Protein AF-A0A699XFW0-F1 (afdb_monomer)

pLDDT: mean 85.02, std 10.49, range [48.38, 94.94]

Structure (mmCIF, N/CA/C/O backbone):
data_AF-A0A699XFW0-F1
#
_entry.id   AF-A0A699XFW0-F1
#
loop_
_atom_site.group_PDB
_atom_site.id
_atom_site.type_symbol
_atom_site.label_atom_id
_atom_site.label_alt_id
_atom_site.label_comp_id
_atom_site.label_asym_id
_atom_site.label_entity_id
_atom_site.label_seq_id
_atom_site.pdbx_PDB_ins_code
_atom_site.Cartn_x
_atom_site.Cartn_y
_atom_site.Cartn_z
_atom_site.occupancy
_atom_site.B_iso_or_equiv
_atom_site.auth_seq_id
_atom_site.auth_comp_id
_atom_site.auth_asym_id
_atom_site.auth_atom_id
_atom_site.pdbx_PDB_model_num
ATOM 1 N N . VAL A 1 1 ? -15.353 3.902 3.746 1.00 52.84 1 VAL A N 1
ATOM 2 C CA . VAL A 1 1 ? -14.719 2.775 3.028 1.00 52.84 1 VAL A CA 1
ATOM 3 C C . VAL A 1 1 ? -13.546 2.340 3.867 1.00 52.84 1 VAL A C 1
ATOM 5 O O . VAL A 1 1 ? -12.602 3.108 4.001 1.00 52.84 1 VAL A O 1
ATOM 8 N N . ASP A 1 2 ? -13.658 1.181 4.501 1.00 78.50 2 ASP A N 1
ATOM 9 C CA . ASP A 1 2 ? -12.619 0.659 5.387 1.00 78.50 2 ASP A CA 1
ATOM 10 C C . ASP A 1 2 ? -11.342 0.349 4.601 1.00 78.50 2 ASP A C 1
ATOM 12 O O . ASP A 1 2 ? -11.399 -0.033 3.428 1.00 78.50 2 ASP A O 1
ATOM 16 N N . ALA A 1 3 ? -10.185 0.509 5.243 1.00 79.50 3 ALA A N 1
ATOM 17 C CA . ALA A 1 3 ? -8.881 0.248 4.634 1.00 79.50 3 ALA A CA 1
ATOM 18 C C . ALA A 1 3 ? -8.787 -1.180 4.054 1.00 79.50 3 ALA A C 1
ATOM 20 O O . ALA A 1 3 ? -8.206 -1.381 2.989 1.00 79.50 3 ALA A O 1
ATOM 21 N N . GLU A 1 4 ? -9.421 -2.156 4.711 1.00 81.75 4 GLU A N 1
ATOM 22 C CA . GLU A 1 4 ? -9.495 -3.555 4.267 1.00 81.75 4 GLU A CA 1
ATOM 23 C C . GLU A 1 4 ? -10.317 -3.724 2.985 1.00 81.75 4 GLU A C 1
ATOM 25 O O . GLU A 1 4 ? -9.888 -4.404 2.049 1.00 81.75 4 GLU A O 1
ATOM 30 N N . ASN A 1 5 ? -11.467 -3.049 2.909 1.00 86.44 5 ASN A N 1
ATOM 31 C CA . ASN A 1 5 ? -12.321 -3.043 1.723 1.00 86.44 5 ASN A CA 1
ATOM 32 C C . ASN A 1 5 ? -11.595 -2.410 0.528 1.00 86.44 5 ASN A C 1
ATOM 34 O O . ASN A 1 5 ? -11.694 -2.903 -0.597 1.00 86.44 5 ASN A O 1
ATOM 38 N N . TRP A 1 6 ? -10.815 -1.353 0.773 1.00 88.81 6 TRP A N 1
ATOM 39 C CA . TRP A 1 6 ? -10.001 -0.719 -0.261 1.00 88.81 6 TRP A CA 1
ATOM 40 C C . TRP A 1 6 ? -8.870 -1.631 -0.756 1.00 88.81 6 TRP A C 1
ATOM 42 O O . TRP A 1 6 ? -8.739 -1.821 -1.965 1.00 88.81 6 TRP A O 1
ATOM 52 N N . ILE A 1 7 ? -8.102 -2.254 0.149 1.00 90.69 7 ILE A N 1
ATOM 53 C CA . ILE A 1 7 ? -7.040 -3.205 -0.225 1.00 90.69 7 ILE A CA 1
ATOM 54 C C . ILE A 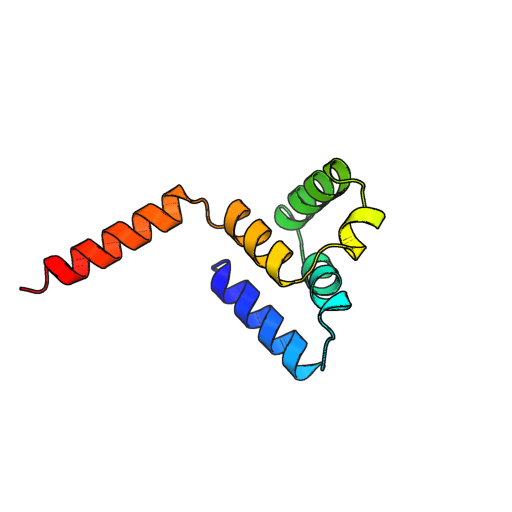1 7 ? -7.611 -4.391 -1.007 1.00 90.69 7 ILE A C 1
ATOM 56 O O . ILE A 1 7 ? -7.090 -4.719 -2.071 1.00 90.69 7 ILE A O 1
ATOM 60 N N . SER A 1 8 ? -8.722 -4.967 -0.548 1.00 91.44 8 SER A N 1
ATOM 61 C CA . SER A 1 8 ? -9.382 -6.089 -1.229 1.00 91.44 8 SER A CA 1
ATOM 62 C C . SER A 1 8 ? -9.847 -5.716 -2.641 1.00 91.44 8 SER A C 1
ATOM 64 O O . SER A 1 8 ? -9.749 -6.516 -3.571 1.00 91.44 8 SER A O 1
ATOM 66 N N . HIS A 1 9 ? -10.347 -4.491 -2.832 1.00 92.62 9 HIS A N 1
ATOM 67 C CA . HIS A 1 9 ? -10.724 -3.998 -4.156 1.00 92.62 9 HIS A CA 1
ATOM 68 C C . HIS A 1 9 ? -9.495 -3.837 -5.063 1.00 92.62 9 HIS A C 1
ATOM 70 O O . HIS A 1 9 ? -9.512 -4.288 -6.209 1.00 92.62 9 HIS A O 1
ATOM 76 N N . MET A 1 10 ? -8.407 -3.260 -4.550 1.00 93.88 10 MET A N 1
ATOM 77 C CA . MET A 1 10 ? -7.159 -3.134 -5.307 1.00 93.88 10 MET A CA 1
ATOM 78 C C . MET A 1 10 ? -6.600 -4.501 -5.720 1.00 93.88 10 MET A C 1
ATOM 80 O O . MET A 1 10 ? -6.187 -4.664 -6.866 1.00 93.88 10 MET A O 1
ATOM 84 N N . GLU A 1 11 ? -6.641 -5.500 -4.837 1.00 93.50 11 GLU A N 1
ATOM 85 C CA . GLU A 1 11 ? -6.184 -6.858 -5.155 1.00 93.50 11 GLU A CA 1
ATOM 86 C C . GLU A 1 11 ? -7.009 -7.517 -6.260 1.00 93.50 11 GLU A C 1
ATOM 88 O O . GLU A 1 11 ? -6.422 -8.092 -7.175 1.00 93.50 11 GLU A O 1
ATOM 93 N N . LYS A 1 12 ? -8.337 -7.351 -6.254 1.00 94.88 12 LYS A N 1
ATOM 94 C CA . LYS A 1 12 ? -9.198 -7.820 -7.355 1.00 94.88 12 LYS A CA 1
ATOM 95 C C . LYS A 1 12 ? -8.840 -7.160 -8.686 1.00 94.88 12 LYS A C 1
ATOM 97 O O . LYS A 1 12 ? -8.764 -7.837 -9.705 1.00 94.88 12 LYS A O 1
ATOM 102 N N . ILE A 1 13 ? -8.596 -5.847 -8.686 1.00 93.75 13 ILE A N 1
ATOM 103 C CA . ILE A 1 13 ? -8.169 -5.117 -9.889 1.00 93.75 13 ILE A CA 1
ATOM 104 C C . ILE A 1 13 ? -6.825 -5.659 -10.395 1.00 93.75 13 ILE A C 1
ATOM 106 O O . ILE A 1 13 ? -6.654 -5.882 -11.593 1.00 93.75 13 ILE A O 1
ATOM 110 N N . PHE A 1 14 ? -5.868 -5.889 -9.494 1.00 94.69 14 PHE A N 1
ATOM 111 C CA . PHE A 1 14 ? -4.558 -6.421 -9.861 1.00 94.69 14 PHE A CA 1
ATOM 112 C C . PHE A 1 14 ? -4.619 -7.841 -10.406 1.00 94.69 14 PHE A C 1
ATOM 114 O O . PHE A 1 14 ? -3.885 -8.136 -11.348 1.00 94.69 14 PHE A O 1
ATOM 121 N N . ASP A 1 15 ? -5.478 -8.682 -9.841 1.00 94.50 15 ASP A N 1
ATOM 122 C CA . ASP A 1 15 ? -5.701 -10.048 -10.305 1.00 94.50 15 ASP A CA 1
ATOM 123 C C . ASP A 1 15 ? -6.264 -10.059 -11.733 1.00 94.50 15 ASP A C 1
ATOM 125 O O . ASP A 1 15 ? -5.655 -10.629 -12.637 1.00 94.50 15 ASP A O 1
ATOM 129 N N . VAL A 1 16 ? -7.333 -9.291 -11.979 1.00 94.94 16 VAL A N 1
ATOM 130 C CA . VAL A 1 16 ? -7.952 -9.158 -13.311 1.00 94.94 16 VAL A CA 1
ATOM 131 C C . VAL A 1 16 ? -6.967 -8.631 -14.359 1.00 94.94 16 VAL A C 1
ATOM 133 O O . VAL A 1 16 ? -6.984 -9.075 -15.505 1.00 94.94 16 VAL A O 1
ATOM 136 N N . MET A 1 17 ? -6.091 -7.694 -13.987 1.00 92.50 17 MET A N 1
ATOM 137 C CA . MET A 1 17 ? -5.096 -7.125 -14.904 1.00 92.50 17 MET A CA 1
ATOM 138 C C . MET A 1 17 ? -3.808 -7.958 -15.023 1.00 92.50 17 MET A C 1
ATOM 140 O O . MET A 1 17 ? -2.916 -7.571 -15.780 1.00 92.50 17 MET A O 1
ATOM 144 N N . GLY A 1 18 ? -3.647 -9.047 -14.261 1.00 91.69 18 GLY A N 1
ATOM 145 C CA . GLY A 1 18 ? -2.397 -9.817 -14.225 1.00 91.69 18 GLY A CA 1
ATOM 146 C C . GLY A 1 18 ? -1.192 -8.999 -13.736 1.00 91.69 18 GLY A C 1
ATOM 147 O O . GLY A 1 18 ? -0.065 -9.172 -14.210 1.00 91.69 18 GLY A O 1
ATOM 148 N N . CYS A 1 19 ? -1.412 -8.056 -12.815 1.00 92.50 19 CYS A N 1
ATOM 149 C CA . CYS A 1 19 ? -0.373 -7.146 -12.339 1.00 92.50 19 CYS A CA 1
ATOM 150 C C . CYS A 1 19 ? 0.690 -7.880 -11.517 1.00 92.50 19 CYS A C 1
ATOM 152 O O . CYS A 1 19 ? 0.425 -8.390 -10.426 1.00 92.50 19 CYS A O 1
ATOM 154 N N . LYS A 1 20 ? 1.936 -7.843 -11.999 1.00 89.25 20 LYS A N 1
ATOM 155 C CA . LYS A 1 20 ? 3.088 -8.338 -11.235 1.00 89.25 20 LYS A CA 1
ATOM 156 C C . LYS A 1 20 ? 3.272 -7.522 -9.956 1.00 89.25 20 LYS A C 1
ATOM 158 O O . LYS A 1 20 ? 3.079 -6.305 -9.954 1.00 89.25 20 LYS A O 1
ATOM 163 N N . ASP A 1 21 ? 3.727 -8.186 -8.896 1.00 85.88 21 ASP A N 1
ATOM 164 C CA . ASP A 1 21 ? 3.870 -7.593 -7.560 1.00 85.88 21 ASP A CA 1
ATOM 165 C C . ASP A 1 21 ? 4.695 -6.293 -7.559 1.00 85.88 21 ASP A C 1
ATOM 167 O O . ASP A 1 21 ? 4.288 -5.290 -6.978 1.00 85.88 21 ASP A O 1
ATOM 171 N N . ALA A 1 22 ? 5.764 -6.259 -8.364 1.00 83.00 22 ALA A N 1
ATOM 172 C CA . ALA A 1 22 ? 6.651 -5.106 -8.555 1.00 83.00 22 ALA A CA 1
ATOM 173 C C . ALA A 1 22 ? 5.964 -3.815 -9.061 1.00 83.00 22 ALA A C 1
ATOM 175 O O . ALA A 1 22 ? 6.575 -2.738 -9.068 1.00 83.00 22 ALA A O 1
ATOM 176 N N . PHE A 1 23 ? 4.717 -3.889 -9.534 1.00 88.50 23 PHE A N 1
ATOM 177 C CA . PHE A 1 23 ? 3.945 -2.727 -9.987 1.00 88.50 23 PHE A CA 1
ATOM 178 C C . PHE A 1 23 ? 2.760 -2.393 -9.081 1.00 88.50 23 PHE A C 1
ATOM 180 O O . PHE A 1 23 ? 2.306 -1.248 -9.107 1.00 88.50 23 PHE A O 1
ATOM 187 N N . LYS A 1 24 ? 2.293 -3.330 -8.247 1.00 93.88 24 LYS A N 1
ATOM 188 C CA . LYS A 1 24 ? 1.083 -3.164 -7.425 1.00 93.88 24 LYS A CA 1
ATOM 189 C C . LYS A 1 24 ? 1.158 -1.934 -6.524 1.00 93.88 24 LYS A C 1
ATOM 191 O O . LYS A 1 24 ? 0.268 -1.090 -6.572 1.00 93.88 24 LYS A O 1
ATOM 196 N N . THR A 1 25 ? 2.262 -1.761 -5.793 1.00 93.56 25 THR A N 1
ATOM 197 C CA . THR A 1 25 ? 2.469 -0.596 -4.914 1.00 93.56 25 THR A CA 1
ATOM 198 C C . THR A 1 25 ? 2.375 0.725 -5.679 1.00 93.56 25 THR A C 1
ATOM 200 O O . THR A 1 25 ? 1.695 1.652 -5.246 1.00 93.56 25 THR A O 1
ATOM 203 N N . ARG A 1 26 ? 3.011 0.813 -6.854 1.00 91.62 26 ARG A N 1
ATOM 204 C CA . ARG A 1 26 ? 3.004 2.033 -7.678 1.00 91.62 26 ARG A CA 1
ATOM 205 C C . ARG A 1 26 ? 1.607 2.358 -8.205 1.00 91.62 26 ARG A C 1
ATOM 207 O O . ARG A 1 26 ? 1.199 3.515 -8.163 1.00 91.62 26 ARG A O 1
ATOM 214 N N . LEU A 1 27 ? 0.868 1.343 -8.651 1.00 92.00 27 LEU A N 1
ATOM 215 C CA . LEU A 1 27 ? -0.503 1.498 -9.141 1.00 92.00 27 LEU A CA 1
ATOM 216 C C . LEU A 1 27 ? -1.480 1.873 -8.018 1.00 92.00 27 LEU A C 1
ATOM 218 O O . LEU A 1 27 ? -2.337 2.729 -8.213 1.00 92.00 27 LEU A O 1
ATOM 222 N N . ALA A 1 28 ? -1.330 1.284 -6.833 1.00 92.44 28 ALA A N 1
ATOM 223 C CA . ALA A 1 28 ? -2.143 1.621 -5.668 1.00 92.44 28 ALA A CA 1
ATOM 224 C C . ALA A 1 28 ? -1.925 3.068 -5.216 1.00 92.44 28 ALA A C 1
ATOM 226 O O . ALA A 1 28 ? -2.886 3.804 -5.002 1.00 92.44 28 ALA A O 1
ATOM 227 N N . VAL A 1 29 ? -0.664 3.499 -5.153 1.00 91.12 29 VAL A N 1
ATOM 228 C CA . VAL A 1 29 ? -0.292 4.882 -4.835 1.00 91.12 29 VAL A CA 1
ATOM 229 C C . VAL A 1 29 ? -0.847 5.871 -5.857 1.00 91.12 29 VAL A C 1
ATOM 231 O O . VAL A 1 29 ? -1.262 6.963 -5.478 1.00 91.12 29 VAL A O 1
ATOM 234 N N . TYR A 1 30 ? -0.877 5.506 -7.142 1.00 90.50 30 TYR A N 1
ATOM 235 C CA . TYR A 1 30 ? -1.442 6.362 -8.187 1.00 90.50 30 TYR A CA 1
ATOM 236 C C . TYR A 1 30 ? -2.931 6.666 -7.958 1.00 90.50 30 TYR A C 1
ATOM 238 O O . TYR A 1 30 ? -3.404 7.731 -8.341 1.00 90.50 30 TYR A O 1
ATOM 246 N N . LYS A 1 31 ? -3.666 5.763 -7.297 1.00 90.25 31 LYS A N 1
ATOM 247 C CA . LYS A 1 31 ? -5.083 5.954 -6.953 1.00 90.25 31 LYS A CA 1
ATOM 248 C C . LYS A 1 31 ? -5.301 6.791 -5.690 1.00 90.25 31 LYS A C 1
ATOM 250 O O . LYS A 1 31 ? -6.452 7.043 -5.346 1.00 90.25 31 LYS A O 1
ATOM 255 N N . PHE A 1 32 ? -4.248 7.194 -4.977 1.00 90.88 32 PHE A N 1
ATOM 256 C CA . PHE A 1 32 ? -4.407 8.054 -3.810 1.00 90.88 32 PHE A CA 1
ATOM 257 C C . PHE A 1 32 ? -4.792 9.475 -4.203 1.00 90.88 32 PHE A C 1
ATOM 259 O O . PHE A 1 32 ? -4.172 10.104 -5.057 1.00 90.88 32 PHE A O 1
ATOM 266 N N . GLU A 1 33 ? -5.763 10.010 -3.474 1.00 90.00 33 GLU A N 1
ATOM 267 C CA . GLU A 1 33 ? -6.276 11.366 -3.628 1.00 90.00 33 GLU A CA 1
ATOM 268 C C . GLU A 1 33 ? -6.345 12.058 -2.256 1.00 90.00 33 GLU A C 1
ATOM 270 O O . GLU A 1 33 ? -6.259 11.412 -1.203 1.00 90.00 33 GLU A O 1
ATOM 275 N N . GLY A 1 34 ? -6.455 13.390 -2.259 1.00 91.12 34 GLY A N 1
ATOM 276 C CA . GLY A 1 34 ? -6.633 14.200 -1.049 1.00 91.12 34 GLY A CA 1
ATOM 277 C C . GLY A 1 34 ? -5.610 13.908 0.059 1.00 91.12 34 GLY A C 1
ATOM 278 O O . GLY A 1 34 ? -4.397 13.918 -0.167 1.00 91.12 34 GLY A O 1
ATOM 279 N N . ASN A 1 35 ? -6.108 13.632 1.268 1.00 88.06 35 ASN A N 1
ATOM 280 C CA . ASN A 1 35 ? -5.284 13.416 2.463 1.00 88.06 35 ASN A CA 1
ATOM 281 C C . ASN A 1 35 ? -4.360 12.195 2.349 1.00 88.06 35 ASN A C 1
ATOM 283 O O . ASN A 1 35 ? -3.226 12.243 2.826 1.00 88.06 35 ASN A O 1
ATOM 287 N N . ALA A 1 36 ? -4.809 11.122 1.689 1.00 87.69 36 ALA A N 1
ATOM 288 C CA . ALA A 1 36 ? -3.988 9.928 1.499 1.00 87.69 36 ALA A CA 1
ATOM 289 C C . ALA A 1 36 ? -2.787 10.216 0.590 1.00 87.69 36 ALA A C 1
ATOM 291 O O . ALA A 1 36 ? -1.667 9.792 0.880 1.00 87.69 36 ALA A O 1
ATOM 292 N N . LEU A 1 37 ? -2.996 11.012 -0.463 1.00 91.38 37 LEU A N 1
ATOM 293 C CA . LEU A 1 37 ? -1.917 11.437 -1.350 1.00 91.38 37 LEU A CA 1
ATOM 294 C C . LEU A 1 37 ? -0.922 12.358 -0.635 1.00 91.38 37 LEU A C 1
ATOM 296 O O . LEU A 1 37 ? 0.288 12.204 -0.811 1.00 91.38 37 LEU A O 1
ATOM 300 N N . ALA A 1 38 ? -1.415 13.305 0.168 1.00 91.88 38 ALA A N 1
ATOM 301 C CA . ALA A 1 38 ? -0.567 14.215 0.937 1.00 91.88 38 ALA A CA 1
ATOM 302 C C . ALA A 1 38 ? 0.322 13.453 1.934 1.00 91.88 38 ALA A C 1
ATOM 304 O O . ALA A 1 38 ? 1.540 13.650 1.949 1.00 91.88 38 ALA A O 1
ATOM 305 N N . TRP A 1 39 ? -0.268 12.524 2.694 1.00 91.44 39 TRP A N 1
ATOM 306 C CA . TRP A 1 39 ? 0.469 11.637 3.595 1.00 91.44 39 TRP A CA 1
ATOM 307 C C . TRP A 1 39 ? 1.527 10.820 2.848 1.00 91.44 39 TRP A C 1
ATOM 309 O O . TRP A 1 39 ? 2.697 10.822 3.236 1.00 91.44 39 TRP A O 1
ATOM 319 N N . TRP A 1 40 ? 1.142 10.161 1.751 1.00 92.25 40 TRP A N 1
ATOM 320 C CA . TRP A 1 40 ? 2.063 9.304 1.014 1.00 92.25 40 TRP A CA 1
ATOM 321 C C . TRP A 1 40 ? 3.243 10.086 0.434 1.00 92.25 40 TRP A C 1
ATOM 323 O O . TRP A 1 40 ? 4.381 9.622 0.503 1.00 92.25 40 TRP A O 1
ATOM 333 N N . LYS A 1 41 ? 3.005 11.293 -0.098 1.00 92.44 41 LYS A N 1
ATOM 334 C CA . LYS A 1 41 ? 4.076 12.172 -0.595 1.00 92.44 41 LYS A CA 1
ATOM 335 C C . LYS A 1 41 ? 5.084 12.504 0.507 1.00 92.44 41 LYS A C 1
ATOM 337 O O . LYS A 1 41 ? 6.282 12.359 0.273 1.00 92.44 41 LYS A O 1
ATOM 342 N N . ALA A 1 42 ? 4.612 12.888 1.694 1.00 92.88 42 ALA A N 1
ATOM 343 C CA . ALA A 1 42 ? 5.479 13.193 2.831 1.00 92.88 42 ALA A CA 1
ATOM 344 C C . ALA A 1 42 ? 6.267 11.958 3.303 1.00 92.88 42 ALA A C 1
ATOM 346 O O . ALA A 1 42 ? 7.485 12.028 3.475 1.00 92.88 42 ALA A O 1
ATOM 347 N N . TYR A 1 43 ? 5.595 10.811 3.443 1.00 91.38 43 TYR A N 1
ATOM 348 C CA . TYR A 1 43 ? 6.226 9.562 3.876 1.00 91.38 43 TYR A CA 1
ATOM 349 C C . TYR A 1 43 ? 7.292 9.084 2.884 1.00 91.38 43 TYR A C 1
ATOM 351 O O . TYR A 1 43 ? 8.424 8.789 3.269 1.00 91.38 43 TYR A O 1
ATOM 359 N N . LYS A 1 44 ? 6.953 9.062 1.590 1.00 93.06 44 LYS A N 1
ATOM 360 C CA . LYS A 1 44 ? 7.871 8.690 0.509 1.00 93.06 44 LYS A CA 1
ATOM 361 C C . LYS A 1 44 ? 9.096 9.604 0.492 1.00 93.06 44 LYS A C 1
ATOM 363 O O . LYS A 1 44 ? 10.216 9.109 0.396 1.00 93.06 44 LYS A O 1
ATOM 368 N N . GLN A 1 45 ? 8.904 10.918 0.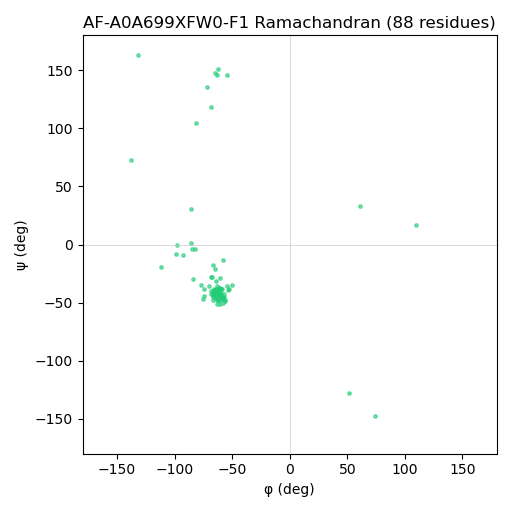624 1.00 93.19 45 GLN A N 1
ATOM 369 C CA . GLN A 1 45 ? 10.011 11.877 0.653 1.00 93.19 45 GLN A CA 1
ATOM 370 C C . GLN A 1 45 ? 10.970 11.597 1.818 1.00 93.19 45 GLN A C 1
ATOM 372 O O . GLN A 1 45 ? 12.181 11.555 1.614 1.00 93.19 45 GLN A O 1
ATOM 377 N N . ALA A 1 46 ? 10.440 11.321 3.012 1.00 93.50 46 ALA A N 1
ATOM 378 C CA . ALA A 1 46 ? 11.243 10.999 4.192 1.00 93.50 46 ALA A CA 1
ATOM 379 C C . ALA A 1 46 ? 12.045 9.688 4.061 1.00 93.50 46 ALA A C 1
ATOM 381 O O . ALA A 1 46 ? 13.021 9.488 4.780 1.00 93.50 46 ALA A O 1
ATOM 382 N N . LYS A 1 47 ? 11.647 8.786 3.156 1.00 91.69 47 LYS A N 1
ATOM 383 C CA . LYS A 1 47 ? 12.291 7.481 2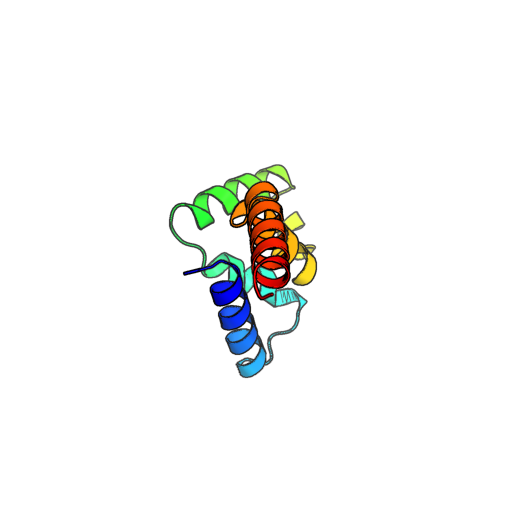.937 1.00 91.69 47 LYS A CA 1
ATOM 384 C C . LYS A 1 47 ? 13.273 7.442 1.763 1.00 91.69 47 LYS A C 1
ATOM 386 O O . LYS A 1 47 ? 13.873 6.397 1.537 1.00 91.69 47 LYS A O 1
ATOM 391 N N . GLY A 1 48 ? 13.459 8.548 1.039 1.00 91.31 48 GLY A N 1
ATOM 392 C CA . GLY A 1 48 ? 14.358 8.613 -0.124 1.00 91.31 48 GLY A CA 1
ATOM 393 C C . GLY A 1 48 ? 13.651 8.752 -1.477 1.00 91.31 48 GLY A C 1
ATOM 394 O O . GLY A 1 48 ? 14.260 8.520 -2.519 1.00 91.31 48 GLY A O 1
ATOM 395 N N . GLY A 1 49 ? 12.372 9.134 -1.488 1.00 91.44 49 GLY A N 1
ATOM 396 C CA . GLY A 1 49 ? 11.654 9.509 -2.706 1.00 91.44 49 GLY A CA 1
ATOM 397 C C . GLY A 1 49 ? 11.280 8.322 -3.600 1.00 91.44 49 GLY A C 1
ATOM 398 O O . GLY A 1 49 ? 10.975 7.226 -3.128 1.00 91.44 49 GLY A O 1
ATOM 399 N N . ASP A 1 50 ? 11.263 8.544 -4.915 1.00 88.44 50 ASP A N 1
ATOM 400 C CA . ASP A 1 50 ? 10.849 7.526 -5.893 1.00 88.44 50 ASP A CA 1
ATOM 401 C C . ASP A 1 50 ? 11.820 6.341 -5.988 1.00 88.44 50 ASP A C 1
ATOM 403 O O . ASP A 1 50 ? 11.391 5.219 -6.257 1.00 88.44 50 ASP A O 1
ATOM 407 N N . ALA A 1 51 ? 13.103 6.561 -5.686 1.00 88.94 51 ALA A N 1
ATOM 408 C CA . ALA A 1 51 ? 14.098 5.493 -5.597 1.00 88.94 51 ALA A CA 1
ATOM 409 C C . ALA A 1 51 ? 13.786 4.507 -4.461 1.00 88.94 51 ALA A C 1
ATOM 411 O O . ALA A 1 51 ? 14.049 3.315 -4.583 1.00 88.94 51 ALA A O 1
ATOM 412 N N . TRP A 1 52 ? 13.173 4.978 -3.373 1.00 91.25 52 TRP A N 1
ATOM 413 C CA . TRP A 1 52 ? 12.687 4.088 -2.323 1.00 91.25 52 TRP A CA 1
ATOM 414 C C . TRP A 1 52 ? 11.414 3.355 -2.754 1.00 91.25 52 TRP A C 1
ATOM 416 O O . TRP A 1 52 ? 11.329 2.141 -2.587 1.00 91.25 52 TRP A O 1
ATOM 426 N N . LEU A 1 53 ? 10.454 4.054 -3.375 1.00 87.44 53 LEU A N 1
ATOM 427 C CA . LEU A 1 53 ? 9.174 3.478 -3.817 1.00 87.44 53 LEU A CA 1
ATOM 428 C C . LEU A 1 53 ? 9.347 2.218 -4.683 1.00 87.44 53 LEU A C 1
ATOM 430 O O . LEU A 1 53 ? 8.569 1.278 -4.541 1.00 87.44 53 LEU A O 1
ATOM 434 N N . VAL A 1 54 ? 10.357 2.176 -5.559 1.00 86.56 54 VAL A N 1
ATOM 435 C CA . VAL A 1 54 ? 10.610 1.002 -6.419 1.00 86.56 54 VAL A CA 1
ATOM 436 C C . VAL A 1 54 ? 11.054 -0.245 -5.651 1.00 86.56 54 VAL A C 1
ATOM 438 O O . VAL A 1 54 ? 10.960 -1.345 -6.187 1.00 86.56 54 VAL A O 1
ATOM 441 N N . THR A 1 55 ? 11.506 -0.084 -4.406 1.00 88.38 55 THR A N 1
ATOM 442 C CA . THR A 1 55 ? 11.916 -1.187 -3.525 1.00 88.38 55 THR A CA 1
ATOM 443 C C . THR A 1 55 ? 10.781 -1.686 -2.625 1.00 88.38 55 THR A C 1
ATOM 445 O O . THR A 1 55 ? 10.922 -2.719 -1.976 1.00 88.38 55 THR A O 1
ATOM 448 N N . VAL A 1 56 ? 9.644 -0.980 -2.584 1.00 90.69 56 VAL A N 1
ATOM 449 C CA . VAL A 1 56 ? 8.525 -1.308 -1.691 1.00 90.69 56 VAL A CA 1
ATOM 450 C C . VAL A 1 56 ? 7.670 -2.430 -2.282 1.00 90.69 56 VAL A C 1
ATOM 452 O O . VAL A 1 56 ? 6.852 -2.207 -3.182 1.00 90.69 56 VAL A O 1
ATOM 455 N N . ALA A 1 57 ? 7.821 -3.630 -1.723 1.00 92.81 57 ALA A N 1
ATOM 456 C CA . ALA A 1 57 ? 6.963 -4.774 -2.016 1.00 92.81 57 ALA A CA 1
ATOM 457 C C . ALA A 1 57 ? 5.502 -4.507 -1.614 1.00 92.81 57 ALA A C 1
ATOM 459 O O . ALA A 1 57 ? 5.232 -3.768 -0.658 1.00 92.81 57 ALA A O 1
ATOM 460 N N . TRP A 1 58 ? 4.552 -5.141 -2.311 1.00 93.19 58 TRP A N 1
ATOM 461 C CA . TRP A 1 58 ? 3.119 -4.945 -2.056 1.00 93.19 58 TRP A CA 1
ATOM 462 C C . TRP A 1 58 ? 2.735 -5.261 -0.605 1.00 93.19 58 TRP A C 1
ATOM 464 O O . TRP A 1 58 ? 2.041 -4.480 0.044 1.00 93.19 58 TRP A O 1
ATOM 474 N N . ALA A 1 59 ? 3.274 -6.354 -0.062 1.00 91.56 59 ALA A N 1
ATOM 475 C CA . ALA A 1 59 ? 3.022 -6.777 1.312 1.00 91.56 59 ALA A CA 1
ATOM 476 C C . ALA A 1 59 ? 3.471 -5.738 2.355 1.00 91.56 59 ALA A C 1
ATOM 478 O O . ALA A 1 59 ? 2.806 -5.540 3.374 1.00 91.56 59 ALA A O 1
ATOM 479 N N . ASP A 1 60 ? 4.589 -5.050 2.119 1.00 91.25 60 ASP A N 1
ATOM 480 C CA . ASP A 1 60 ? 5.074 -4.022 3.042 1.00 91.25 60 ASP A CA 1
ATOM 481 C C . ASP A 1 60 ? 4.273 -2.729 2.910 1.00 91.25 60 ASP A C 1
ATOM 483 O O . ASP A 1 60 ? 3.970 -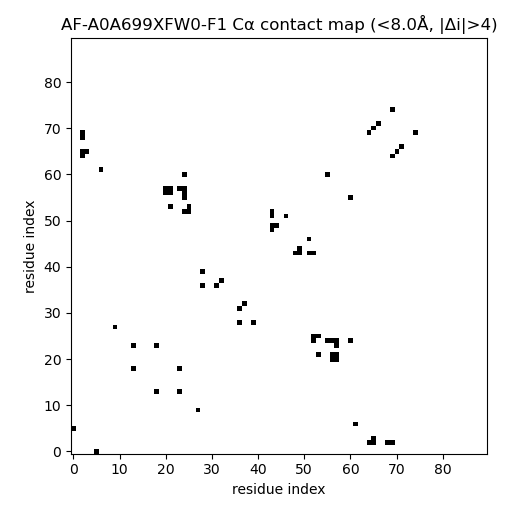2.088 3.919 1.00 91.25 60 ASP A O 1
ATOM 487 N N . PHE A 1 61 ? 3.835 -2.390 1.695 1.00 92.06 61 PHE A N 1
ATOM 488 C CA . PHE A 1 61 ? 2.872 -1.314 1.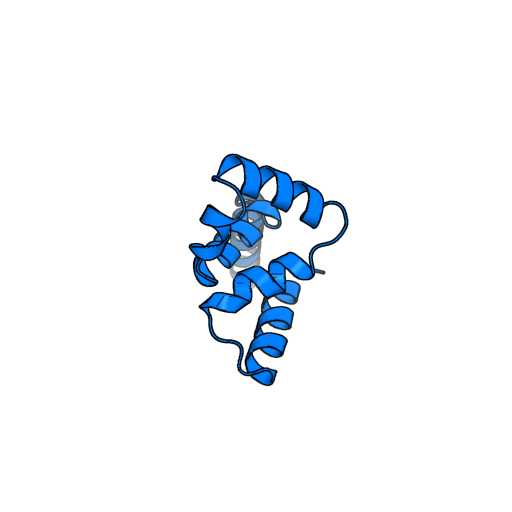497 1.00 92.06 61 PHE A CA 1
ATOM 489 C C . PHE A 1 61 ? 1.562 -1.576 2.251 1.00 92.06 61 PHE A C 1
ATOM 491 O O . PHE A 1 61 ? 1.097 -0.682 2.956 1.00 92.06 61 PHE A O 1
ATOM 498 N N . GLN A 1 62 ? 0.994 -2.785 2.171 1.00 91.31 62 GLN A N 1
ATOM 499 C CA . GLN A 1 62 ? -0.233 -3.141 2.896 1.00 91.31 62 GLN A CA 1
ATOM 500 C C . GLN A 1 62 ? -0.071 -2.912 4.404 1.00 91.31 62 GLN A C 1
ATOM 502 O O . GLN A 1 62 ? -0.900 -2.239 5.015 1.00 91.31 62 GLN A O 1
ATOM 507 N N . LYS A 1 63 ? 1.032 -3.384 5.002 1.00 89.56 63 LYS A N 1
ATOM 508 C CA . LYS A 1 63 ? 1.331 -3.154 6.429 1.00 89.56 63 LYS A CA 1
ATOM 509 C C . LYS A 1 63 ? 1.390 -1.663 6.772 1.00 89.56 63 LYS A C 1
ATOM 511 O O . LYS A 1 63 ? 0.822 -1.249 7.781 1.00 89.56 63 LYS A O 1
ATOM 516 N N . LEU A 1 64 ? 2.073 -0.862 5.950 1.00 89.44 64 LEU A N 1
ATOM 517 C CA . LEU A 1 64 ? 2.189 0.588 6.148 1.00 89.44 64 LEU A CA 1
ATOM 518 C C . LEU A 1 64 ? 0.834 1.291 6.027 1.00 89.44 64 LEU A C 1
ATOM 520 O O . LEU A 1 64 ? 0.506 2.147 6.848 1.00 89.44 64 LEU A O 1
ATOM 524 N N . PHE A 1 65 ? 0.042 0.911 5.027 1.00 88.38 65 PHE A N 1
ATOM 525 C CA . PHE A 1 65 ? -1.287 1.456 4.786 1.00 88.38 65 PHE A CA 1
ATOM 526 C C . PHE A 1 65 ? -2.227 1.163 5.959 1.00 88.38 65 PHE A C 1
ATOM 528 O O . PHE A 1 65 ? -2.860 2.080 6.483 1.00 88.38 65 PHE A O 1
ATOM 535 N N . PHE A 1 66 ? -2.253 -0.082 6.439 1.00 85.56 66 PHE A N 1
ATOM 536 C CA . PHE A 1 66 ? -3.033 -0.439 7.622 1.00 85.56 66 PHE A CA 1
ATOM 537 C C . PHE A 1 66 ? -2.553 0.301 8.864 1.00 85.56 66 PHE A C 1
ATOM 539 O O . PHE A 1 66 ? -3.383 0.804 9.603 1.00 85.56 66 PHE A O 1
ATOM 546 N N . LEU A 1 67 ? -1.246 0.454 9.084 1.00 84.94 67 LEU A N 1
ATOM 547 C CA . LEU A 1 67 ? -0.756 1.207 10.240 1.00 84.94 67 LEU A CA 1
ATOM 548 C C . LEU A 1 67 ? -1.233 2.670 10.237 1.00 84.94 67 LEU A C 1
ATOM 550 O O . LEU A 1 67 ? -1.542 3.209 11.298 1.00 84.94 67 LEU A O 1
ATOM 554 N N . GLN A 1 68 ? -1.288 3.300 9.061 1.00 84.25 68 GLN A N 1
ATOM 555 C CA . GLN A 1 68 ? -1.692 4.697 8.917 1.00 84.25 68 GLN A CA 1
ATOM 556 C C . GLN A 1 68 ? -3.205 4.900 9.060 1.00 84.25 68 GLN A C 1
ATOM 558 O O . GLN A 1 68 ? -3.636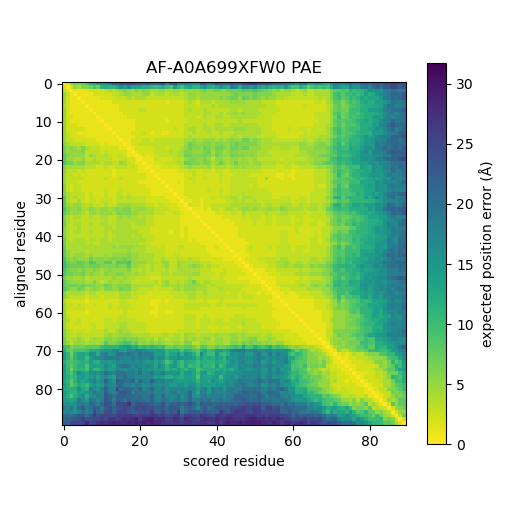 5.833 9.736 1.00 84.25 68 GLN A O 1
ATOM 563 N N . PHE A 1 69 ? -4.006 4.078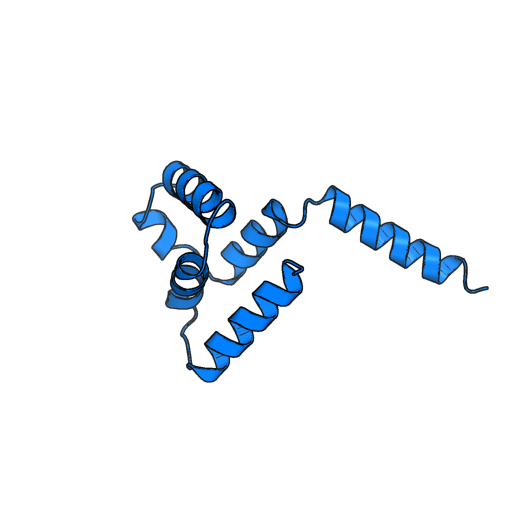 8.380 1.00 78.94 69 PHE A N 1
ATOM 564 C CA . PHE A 1 69 ? -5.461 4.263 8.289 1.00 78.94 69 PHE A CA 1
ATOM 565 C C . PHE A 1 69 ? -6.245 3.382 9.261 1.00 78.94 69 PHE A C 1
ATOM 567 O O . PHE A 1 69 ? -7.450 3.556 9.420 1.00 78.94 69 PHE A O 1
ATOM 574 N N . PHE A 1 70 ? -5.558 2.460 9.929 1.00 76.75 70 PHE A N 1
ATOM 575 C CA . PHE A 1 70 ? -6.107 1.544 10.915 1.00 76.75 70 PHE A CA 1
ATOM 576 C C . PHE A 1 70 ? -5.148 1.437 12.118 1.00 76.75 70 PHE A C 1
ATOM 578 O O . PHE A 1 70 ? -4.427 0.446 12.280 1.00 76.75 70 PHE A O 1
ATOM 585 N N . PRO A 1 71 ? -5.081 2.488 12.961 1.00 72.75 71 PRO A N 1
ATOM 586 C CA . PRO A 1 71 ? -4.123 2.556 14.058 1.00 72.75 71 PRO A CA 1
ATOM 587 C C . PRO A 1 71 ? -4.217 1.327 14.966 1.00 72.75 71 PRO A C 1
ATOM 589 O O . PRO A 1 71 ? -5.307 0.819 15.228 1.00 72.75 71 PRO A O 1
ATOM 592 N N . ARG A 1 72 ? -3.084 0.878 15.522 1.00 65.19 72 ARG A N 1
ATOM 593 C CA . ARG A 1 72 ? -3.034 -0.301 16.412 1.00 65.19 72 ARG A CA 1
ATOM 594 C C . ARG A 1 72 ? -4.061 -0.254 17.545 1.00 65.19 72 ARG A C 1
ATOM 596 O O . ARG A 1 72 ? -4.592 -1.288 17.913 1.00 65.19 72 ARG A O 1
ATOM 603 N N . ALA A 1 73 ? -4.358 0.926 18.086 1.00 62.97 73 ALA A N 1
ATOM 604 C CA . ALA A 1 73 ? -5.368 1.082 19.131 1.00 62.97 73 ALA A CA 1
ATOM 605 C C . ALA A 1 73 ? -6.767 0.638 18.671 1.00 62.97 73 ALA A C 1
ATOM 607 O O . ALA A 1 73 ? -7.478 -0.004 19.437 1.00 62.97 73 ALA A O 1
ATOM 608 N N . GLU A 1 74 ? -7.128 0.915 17.418 1.00 69.44 74 GLU A N 1
ATOM 609 C CA . GLU A 1 74 ? -8.408 0.513 16.836 1.00 69.44 74 GLU A CA 1
ATOM 610 C C . GLU A 1 74 ? -8.427 -0.985 16.512 1.00 69.44 74 GLU A C 1
ATOM 612 O O . GLU A 1 74 ? -9.404 -1.670 16.807 1.00 69.44 74 GLU A O 1
ATOM 617 N N . GLN A 1 75 ? -7.303 -1.532 16.033 1.00 69.38 75 GLN A N 1
ATOM 618 C CA . GLN A 1 75 ? -7.130 -2.983 15.884 1.00 69.38 75 GLN A CA 1
ATOM 619 C C . GLN A 1 75 ? -7.301 -3.718 17.218 1.00 69.38 75 GLN A C 1
ATOM 621 O O . GLN A 1 75 ? -7.995 -4.729 17.293 1.00 69.38 75 GLN A O 1
ATOM 626 N N . GLU A 1 76 ? -6.675 -3.219 18.283 1.00 73.69 76 GLU A N 1
ATOM 627 C CA . GLU A 1 76 ? -6.765 -3.817 19.614 1.00 73.69 76 GLU A CA 1
ATOM 628 C C . GLU A 1 76 ? -8.156 -3.629 20.235 1.00 73.69 76 GLU A C 1
ATOM 630 O O . GLU A 1 76 ? -8.654 -4.547 20.887 1.00 73.69 76 GLU A O 1
ATOM 635 N N . ARG A 1 77 ? -8.824 -2.492 19.996 1.00 76.94 77 ARG A N 1
ATOM 636 C CA . ARG A 1 77 ? -10.219 -2.262 20.404 1.00 76.94 77 ARG A CA 1
ATOM 637 C C . ARG A 1 77 ? -11.153 -3.279 19.752 1.00 76.94 77 ARG A C 1
ATOM 639 O O . ARG A 1 77 ? -11.884 -3.957 20.466 1.00 76.94 77 ARG A O 1
ATOM 646 N N . LEU A 1 78 ? -11.066 -3.445 18.433 1.00 74.56 78 LEU A N 1
ATOM 647 C CA . LEU A 1 78 ? -11.892 -4.394 17.682 1.00 74.56 78 LEU A CA 1
ATOM 648 C C . LEU A 1 78 ? -11.616 -5.845 18.082 1.00 74.56 78 LEU A C 1
ATOM 650 O O . LEU A 1 78 ? -12.551 -6.627 18.236 1.00 74.56 78 LEU A O 1
ATOM 654 N N . LYS A 1 79 ? -10.350 -6.212 18.332 1.00 75.56 79 LYS A N 1
ATOM 655 C CA . LYS A 1 79 ? -10.019 -7.532 18.892 1.00 75.56 79 LYS A CA 1
ATOM 656 C C . LYS A 1 79 ? -10.683 -7.740 20.249 1.00 75.56 79 LYS A C 1
ATOM 658 O O . LYS A 1 79 ? -11.264 -8.801 20.459 1.00 75.56 79 LYS A O 1
ATOM 663 N N . ARG A 1 80 ? -10.610 -6.768 21.164 1.00 78.62 80 ARG A N 1
ATOM 664 C CA . ARG A 1 80 ? -11.255 -6.871 22.486 1.00 78.62 80 ARG A CA 1
ATOM 665 C C . ARG A 1 80 ? -12.768 -6.990 22.368 1.00 78.62 80 ARG A C 1
ATOM 667 O O . ARG A 1 80 ? -13.341 -7.847 23.025 1.00 78.62 80 ARG A O 1
ATOM 674 N N . GLU A 1 81 ? -13.383 -6.184 21.514 1.00 79.38 81 GLU A N 1
ATOM 675 C CA . GLU A 1 81 ? -14.828 -6.188 21.274 1.00 79.38 81 GLU A CA 1
ATOM 676 C C . GLU A 1 81 ? -15.294 -7.528 20.680 1.00 79.38 81 GLU A C 1
ATOM 678 O O . GLU A 1 81 ? -16.260 -8.125 21.149 1.00 79.38 81 GLU A O 1
ATOM 683 N N . TYR A 1 82 ? -14.535 -8.093 19.737 1.00 76.69 82 TYR A N 1
ATOM 684 C CA . TYR A 1 82 ? -14.787 -9.441 19.225 1.00 76.69 82 TYR A CA 1
ATOM 685 C C . TYR A 1 82 ? -14.671 -10.515 20.319 1.00 76.69 82 TYR A C 1
ATOM 687 O O . TYR A 1 82 ? -15.516 -11.406 20.410 1.00 76.69 82 TYR A O 1
ATOM 695 N N . HIS A 1 83 ? -13.648 -10.432 21.179 1.00 71.06 83 HIS A N 1
ATOM 696 C CA . HIS A 1 83 ? -13.490 -11.369 22.296 1.00 71.06 83 HIS A CA 1
ATOM 697 C C . HIS A 1 83 ? -14.616 -11.223 23.330 1.00 71.06 83 HIS A C 1
ATOM 699 O O . HIS A 1 83 ? -15.112 -12.242 23.807 1.00 71.06 83 HIS A O 1
ATOM 705 N N . SER A 1 84 ? -15.068 -9.999 23.631 1.00 75.38 84 SER A N 1
ATOM 706 C CA . SER A 1 84 ? -16.164 -9.779 24.578 1.00 75.38 84 SER A CA 1
ATOM 707 C C . SER A 1 84 ? -17.495 -10.293 24.040 1.00 75.38 84 SER A C 1
ATOM 709 O O . SER A 1 84 ? -18.204 -10.969 24.774 1.00 75.38 84 SER A O 1
ATOM 711 N N . ILE A 1 85 ? -17.807 -10.067 22.756 1.00 75.62 85 ILE A N 1
ATOM 712 C CA . ILE A 1 85 ? -19.047 -10.562 22.126 1.00 75.62 85 ILE A CA 1
ATOM 713 C C . ILE A 1 85 ? -19.119 -12.096 22.181 1.00 75.62 85 ILE A C 1
ATOM 715 O O . ILE A 1 85 ? -20.174 -12.663 22.475 1.00 75.62 85 ILE A O 1
ATOM 719 N N . ARG A 1 86 ? -17.993 -12.7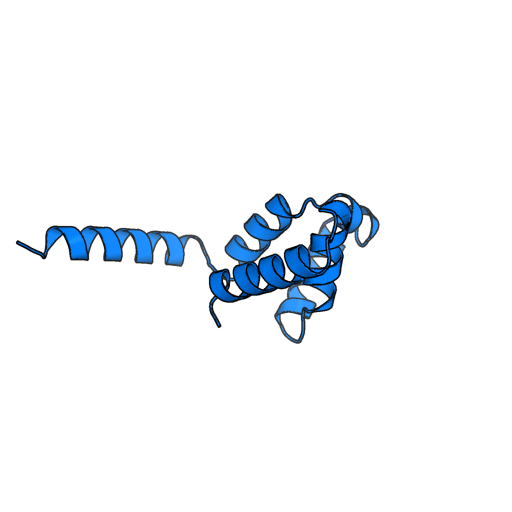93 21.964 1.00 73.00 86 ARG A N 1
ATOM 720 C CA . ARG A 1 86 ? -17.939 -14.262 22.096 1.00 73.00 86 ARG A CA 1
ATOM 721 C C . ARG A 1 86 ? -18.093 -14.746 23.538 1.00 73.00 86 ARG A C 1
ATOM 723 O O . ARG A 1 86 ? -18.564 -15.859 23.735 1.00 73.00 86 ARG A O 1
ATOM 730 N N . GLN A 1 87 ? -17.700 -13.944 24.525 1.00 60.72 87 GLN A N 1
ATOM 731 C CA . GLN A 1 87 ? -17.813 -14.293 25.944 1.00 60.72 87 GLN A CA 1
ATOM 732 C C . GLN A 1 87 ? -19.194 -13.981 26.533 1.00 60.72 87 GLN A C 1
ATOM 734 O O . GLN A 1 87 ? -19.632 -14.688 27.431 1.00 60.72 87 GLN A O 1
ATOM 739 N N . THR A 1 88 ? -19.900 -12.969 26.024 1.00 55.78 88 THR A N 1
ATOM 740 C CA . THR A 1 88 ? -21.253 -12.599 26.483 1.00 55.78 88 THR A CA 1
ATOM 741 C C . THR A 1 88 ? -22.376 -13.378 25.795 1.00 55.78 88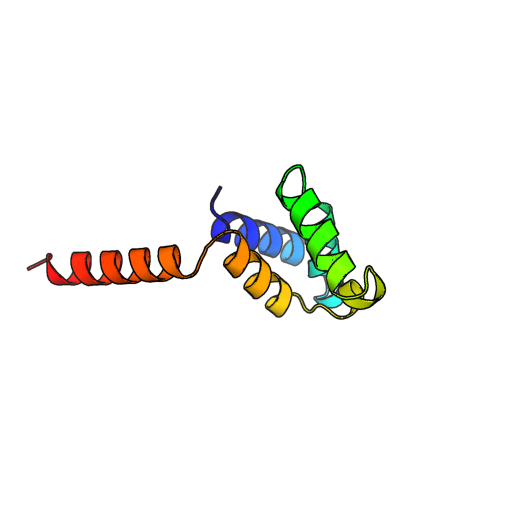 THR A C 1
ATOM 743 O O . THR A 1 88 ? -23.542 -13.122 26.064 1.00 55.78 88 THR A O 1
ATOM 746 N N . SER A 1 89 ? -22.053 -14.309 24.893 1.00 58.00 89 SER A N 1
ATOM 747 C CA . SER A 1 89 ? -23.028 -15.163 24.196 1.00 58.00 89 SER A CA 1
ATOM 748 C C . SER A 1 89 ? -23.393 -16.437 24.991 1.00 58.00 89 SER A C 1
ATOM 750 O O . SER A 1 89 ? -23.643 -17.479 24.387 1.00 58.00 89 SER A O 1
ATOM 752 N N . SER A 1 90 ? -23.369 -16.391 26.329 1.00 48.38 90 SER A N 1
ATOM 753 C CA . SER A 1 90 ? -23.774 -17.485 27.237 1.00 48.38 90 SER A CA 1
ATOM 754 C C . SER A 1 90 ? -24.974 -17.094 28.081 1.00 48.38 90 SER A C 1
ATOM 756 O O . SER A 1 90 ? -25.037 -15.910 28.479 1.00 48.38 90 SER A O 1
#

Foldseek 3Di:
DALVVLVVVLVVVCVVVVNDQLCSQVVSLVPDDDPRVVVVQVVLVVQPHPVVSSVDGPVNSSVVSCCVRPPVVNVVVVVVVVVVVVVVPD

Organism: Tanacetum cinerariifolium (NCBI:txid118510)

Solvent-accessible surface area (backbone atoms only — not comparable to full-atom values): 5234 Å² total; per-residue (Å²): 133,54,69,66,62,51,51,54,51,52,50,51,53,33,59,77,68,66,56,53,60,93,46,48,42,62,57,56,56,69,71,44,54,73,71,58,34,55,51,49,53,54,54,36,51,77,64,58,31,71,74,37,57,78,70,50,47,41,72,60,48,51,55,54,51,41,52,73,76,48,40,67,67,58,54,53,48,52,51,50,51,54,54,47,57,68,65,67,75,114

Nearest PDB structures (foldseek):
  7r1z-assembly1_A  TM=7.570E-01  e=1.845E-01  Rattus norvegicus
  6tno-assembly1_A  TM=8.412E-01  e=4.087E-01  Felis catus
  7r24-assembly1_A  TM=7.373E-01  e=3.200E-01  Rattus norvegicus

Mean predicted aligned error: 7.63 Å

Radius of gyration: 16.02 Å; Cα contacts (8 Å, |Δi|>4): 39; chains: 1; bounding box: 38×32×42 Å

InterPro domains:
  IPR005162 Retrotransposon-derived protein PEG10, N-terminal capsid-like domain [PF03732] (26-88)

Sequence (90 aa):
VDAENWISHMEKIFDVMGCKDAFKTRLAVYKFEGNALAWWKAYKQAKGGDAWLVTVAWADFQKLFFLQFFPRAEQERLKREYHSIRQTSS

Secondary structure (DSSP, 8-state):
--HHHHHHHHHHHHHHTT--HHHHHHHHHHT--HHHHHHHHHHHHHTTTHHHHTT--HHHHHHHHHHHHS-HHHHHHHHHHHHHHHHS--